Protein AF-A0A453SFI7-F1 (afdb_monomer_lite)

pLDDT: mean 87.59, std 11.38, range [40.56, 97.06]

Structure (mmCIF, N/CA/C/O backbone):
data_AF-A0A453SFI7-F1
#
_entry.id   AF-A0A453SFI7-F1
#
loop_
_atom_site.group_PDB
_atom_site.id
_atom_site.type_symbol
_atom_site.label_atom_id
_atom_site.label_alt_id
_atom_site.label_comp_id
_atom_site.label_asym_id
_atom_site.label_entity_id
_atom_site.label_seq_id
_atom_site.pdbx_PDB_ins_code
_atom_site.Cartn_x
_atom_site.Cartn_y
_atom_site.Cartn_z
_atom_site.occupancy
_atom_site.B_iso_or_equiv
_atom_site.auth_seq_id
_atom_site.auth_comp_id
_atom_site.a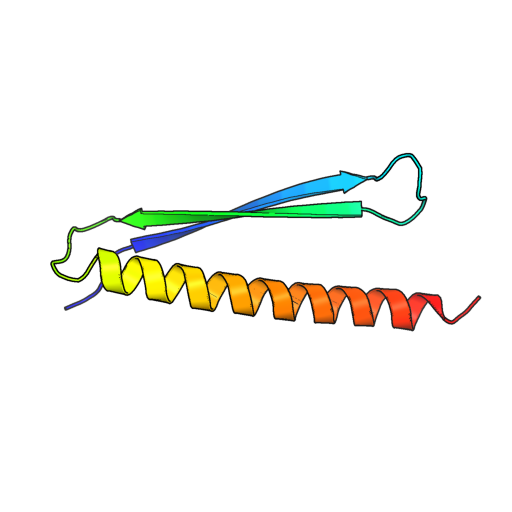uth_asym_id
_atom_site.auth_atom_id
_atom_site.pdbx_PDB_model_num
ATOM 1 N N . MET A 1 1 ? -21.001 -10.896 14.690 1.00 58.59 1 MET A N 1
ATOM 2 C CA . MET A 1 1 ? -20.682 -9.468 14.453 1.00 58.59 1 MET A CA 1
ATOM 3 C C . MET A 1 1 ? -19.946 -9.371 13.124 1.00 58.59 1 MET A C 1
ATOM 5 O O . MET A 1 1 ? -18.833 -9.865 13.042 1.00 58.59 1 MET A O 1
ATOM 9 N N . VAL A 1 2 ? -20.571 -8.831 12.075 1.00 65.31 2 VAL A N 1
ATOM 10 C CA . VAL A 1 2 ? -19.917 -8.663 10.763 1.00 65.31 2 VAL A CA 1
ATOM 11 C C . VAL A 1 2 ? -19.160 -7.335 10.767 1.00 65.31 2 VAL A C 1
ATOM 13 O O . VAL A 1 2 ? -19.749 -6.289 11.039 1.00 65.31 2 VAL A O 1
ATOM 16 N N . LEU A 1 3 ? -17.853 -7.380 10.509 1.00 78.25 3 LEU A N 1
ATOM 17 C CA . LEU A 1 3 ? -17.031 -6.189 10.289 1.00 78.25 3 LEU A CA 1
ATOM 18 C C . LEU A 1 3 ? -17.368 -5.623 8.908 1.00 78.25 3 LEU A C 1
ATOM 20 O O . LEU A 1 3 ? -17.225 -6.326 7.914 1.00 78.25 3 LEU A O 1
ATOM 24 N N . ASN A 1 4 ? -17.833 -4.374 8.855 1.00 86.62 4 ASN A N 1
ATOM 25 C CA . ASN A 1 4 ? -18.226 -3.726 7.608 1.00 86.62 4 ASN A CA 1
ATOM 26 C C . ASN A 1 4 ? -17.237 -2.600 7.269 1.00 86.62 4 ASN A C 1
ATOM 28 O O . ASN A 1 4 ? -17.229 -1.542 7.906 1.00 86.62 4 ASN A O 1
ATOM 32 N N . LEU A 1 5 ? -16.363 -2.877 6.304 1.00 91.62 5 LEU A N 1
ATOM 33 C CA . LEU A 1 5 ? -15.333 -1.977 5.796 1.00 91.62 5 LEU A CA 1
ATOM 34 C C . LEU A 1 5 ? -15.091 -2.263 4.314 1.00 91.62 5 LEU A C 1
ATOM 36 O O . LEU A 1 5 ? -15.322 -3.377 3.849 1.00 91.62 5 LEU A O 1
ATOM 40 N N . GLN A 1 6 ? -14.560 -1.276 3.603 1.00 92.81 6 GLN A N 1
ATOM 41 C CA . GLN A 1 6 ? -14.127 -1.393 2.218 1.00 92.81 6 GLN A CA 1
ATOM 42 C C . GLN A 1 6 ? -12.625 -1.112 2.124 1.00 92.81 6 GLN A C 1
ATOM 44 O O . GLN A 1 6 ? -12.143 -0.070 2.572 1.00 92.81 6 GLN A O 1
ATOM 49 N N . LEU A 1 7 ? -11.886 -2.048 1.529 1.00 93.31 7 LEU A N 1
ATOM 50 C CA . LEU A 1 7 ? -10.474 -1.871 1.203 1.00 93.31 7 LEU A CA 1
ATOM 51 C C . LEU A 1 7 ? -10.356 -1.064 -0.092 1.00 93.31 7 LEU A C 1
ATOM 53 O O . LEU A 1 7 ? -11.045 -1.352 -1.069 1.00 93.31 7 LEU A O 1
ATOM 57 N N . GLN A 1 8 ? -9.488 -0.062 -0.104 1.00 95.00 8 GLN A N 1
ATOM 58 C CA . GLN A 1 8 ? -9.253 0.790 -1.262 1.00 95.00 8 GLN A CA 1
ATOM 59 C C . GLN A 1 8 ? -7.802 0.650 -1.705 1.00 95.00 8 GLN A C 1
ATOM 61 O O . GLN A 1 8 ? -6.883 0.843 -0.914 1.00 95.00 8 GLN A O 1
ATOM 66 N N . LEU A 1 9 ? -7.609 0.317 -2.976 1.00 95.50 9 LEU A N 1
ATOM 67 C CA . LEU A 1 9 ? -6.304 0.186 -3.609 1.00 95.50 9 LEU A CA 1
ATOM 68 C C . LEU A 1 9 ? -6.252 1.147 -4.786 1.00 95.50 9 LEU A C 1
ATOM 70 O O . LEU A 1 9 ? -7.141 1.135 -5.637 1.00 95.50 9 LEU A O 1
ATOM 74 N N . LYS A 1 10 ? -5.212 1.973 -4.837 1.00 95.81 10 LYS A N 1
ATOM 75 C CA . LYS A 1 10 ? -4.963 2.861 -5.967 1.00 95.81 10 LYS A CA 1
ATOM 76 C C . LYS A 1 10 ? -3.549 2.652 -6.474 1.00 95.81 10 LYS A C 1
ATOM 78 O O . LYS A 1 10 ? -2.596 2.748 -5.706 1.00 95.81 10 LYS A O 1
ATOM 83 N N . TYR A 1 11 ? -3.438 2.369 -7.764 1.00 95.00 11 TYR A N 1
ATOM 84 C CA . TYR A 1 11 ? -2.174 2.101 -8.432 1.00 95.00 11 TYR A CA 1
ATOM 85 C C . TYR A 1 11 ? -1.771 3.315 -9.254 1.00 95.00 11 TYR A C 1
ATOM 87 O O . TYR A 1 11 ? -2.583 3.883 -9.982 1.00 95.00 11 TYR A O 1
ATOM 95 N N . TYR A 1 12 ? -0.507 3.685 -9.137 1.00 95.00 12 TYR A N 1
ATOM 96 C CA . TYR A 1 12 ? 0.128 4.706 -9.946 1.00 95.00 12 TYR A CA 1
ATOM 97 C C . TYR A 1 12 ? 1.334 4.076 -10.614 1.00 95.00 12 TYR A C 1
ATOM 99 O O . TYR A 1 12 ? 2.220 3.566 -9.934 1.00 95.00 12 TYR A O 1
ATOM 107 N N . MET A 1 13 ? 1.348 4.096 -11.940 1.00 92.06 13 MET A N 1
ATOM 108 C CA . MET A 1 13 ? 2.448 3.569 -12.734 1.00 92.06 13 MET A CA 1
ATOM 109 C C . MET A 1 13 ? 3.077 4.718 -13.503 1.00 92.06 13 MET A C 1
ATOM 111 O O . MET A 1 13 ? 2.375 5.483 -14.162 1.00 92.06 13 MET A O 1
ATOM 115 N N . ALA A 1 14 ? 4.392 4.848 -13.396 1.00 92.56 14 ALA A N 1
ATOM 116 C CA . ALA A 1 14 ? 5.156 5.852 -14.115 1.00 92.56 14 ALA A CA 1
ATOM 117 C C . ALA A 1 14 ? 6.352 5.189 -14.791 1.00 92.56 14 ALA A C 1
ATOM 119 O O . ALA A 1 14 ? 7.097 4.442 -14.155 1.00 92.56 14 ALA A O 1
ATOM 120 N N . ASN A 1 15 ? 6.557 5.476 -16.073 1.00 89.69 15 ASN A N 1
ATOM 121 C CA . ASN A 1 15 ? 7.774 5.057 -16.759 1.00 89.69 15 ASN A CA 1
ATOM 122 C C . ASN A 1 15 ? 8.963 5.827 -16.192 1.00 89.69 15 ASN A C 1
ATOM 124 O O . ASN A 1 15 ? 8.835 6.994 -15.819 1.00 89.69 15 ASN A O 1
ATOM 128 N N . ILE A 1 16 ? 10.122 5.177 -16.136 1.00 88.19 16 ILE A N 1
ATOM 129 C CA . ILE A 1 16 ? 11.355 5.819 -15.686 1.00 88.19 16 ILE A CA 1
ATOM 130 C C . ILE A 1 16 ? 12.091 6.325 -16.933 1.00 88.19 16 ILE A C 1
ATOM 132 O O . ILE A 1 16 ? 12.611 5.500 -17.681 1.00 88.19 16 ILE A O 1
ATOM 136 N N . PRO A 1 17 ? 12.169 7.649 -17.184 1.00 84.38 17 PRO A N 1
ATOM 137 C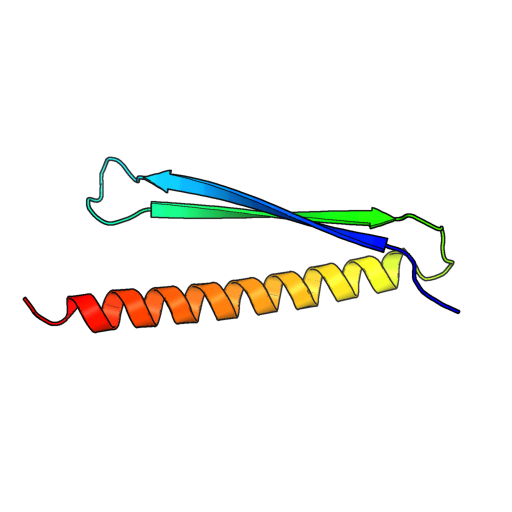 CA . PRO A 1 17 ? 12.697 8.175 -18.449 1.00 84.38 17 PRO A CA 1
ATOM 138 C C . PRO A 1 17 ? 14.140 7.748 -18.747 1.00 84.38 17 PRO A C 1
ATOM 140 O O . PRO A 1 17 ? 14.525 7.630 -19.902 1.00 84.38 17 PRO A O 1
ATOM 143 N N . SER A 1 18 ? 14.935 7.495 -17.704 1.00 85.69 18 SER A N 1
ATOM 144 C CA . SER A 1 18 ? 16.334 7.071 -17.810 1.00 85.69 18 SER A CA 1
ATOM 145 C C . SER A 1 18 ? 16.532 5.563 -17.991 1.00 85.69 18 SER A C 1
ATOM 147 O O . SER A 1 18 ? 17.663 5.132 -18.205 1.00 85.69 18 SER A O 1
ATOM 149 N N . LYS A 1 19 ? 15.475 4.747 -17.879 1.00 82.81 19 LYS A N 1
ATOM 150 C CA . LYS A 1 19 ? 15.554 3.283 -17.965 1.00 82.81 19 LYS A CA 1
ATOM 151 C C . LYS A 1 19 ? 14.453 2.742 -18.883 1.00 82.81 19 LYS A C 1
ATOM 153 O O . LYS A 1 19 ? 13.322 2.561 -18.420 1.00 82.81 19 LYS A O 1
ATOM 158 N N . PRO A 1 20 ? 14.757 2.463 -20.166 1.00 79.00 20 PRO A N 1
ATOM 159 C CA . PRO A 1 20 ? 13.798 1.810 -21.048 1.00 79.00 20 PRO A CA 1
ATOM 160 C C . PRO A 1 20 ? 13.357 0.468 -20.445 1.00 79.00 20 PRO A C 1
ATOM 162 O O . PRO A 1 20 ? 14.106 -0.179 -19.711 1.00 79.00 20 PRO A O 1
ATOM 165 N N . ASN A 1 21 ? 12.104 0.087 -20.696 1.00 81.25 21 ASN A N 1
ATOM 166 C CA . ASN A 1 21 ? 11.478 -1.139 -20.185 1.00 81.25 21 ASN A CA 1
ATOM 167 C C . ASN A 1 21 ? 11.406 -1.239 -18.647 1.00 81.25 21 ASN A C 1
ATOM 169 O O . ASN A 1 21 ? 11.198 -2.321 -18.105 1.00 81.25 21 ASN A O 1
ATOM 173 N N . THR A 1 22 ? 11.537 -0.114 -17.935 1.00 85.50 22 THR A N 1
ATOM 174 C CA . THR A 1 22 ? 11.351 -0.042 -16.481 1.00 85.50 22 THR A CA 1
ATOM 175 C C . THR A 1 22 ? 10.216 0.916 -16.135 1.00 85.50 22 THR A C 1
ATOM 177 O O . THR A 1 22 ? 10.127 2.026 -16.666 1.00 85.50 22 THR A O 1
ATOM 180 N N . CYS A 1 23 ? 9.366 0.518 -15.191 1.00 90.06 23 CYS A N 1
ATOM 181 C CA . CYS A 1 23 ? 8.356 1.389 -14.604 1.00 90.06 23 CYS A CA 1
ATOM 182 C C . CYS A 1 23 ? 8.439 1.358 -13.076 1.00 90.06 23 CYS A C 1
ATOM 184 O O . CYS A 1 23 ? 8.885 0.382 -12.477 1.00 90.06 23 CYS A O 1
ATOM 186 N N . ASN A 1 24 ? 8.027 2.453 -12.449 1.00 90.75 24 ASN A N 1
ATOM 187 C CA . ASN A 1 24 ? 7.785 2.531 -11.021 1.00 90.75 24 ASN A CA 1
ATOM 188 C C . ASN A 1 24 ? 6.291 2.319 -10.774 1.00 90.75 24 ASN A C 1
ATOM 190 O O . ASN A 1 24 ? 5.464 2.989 -11.398 1.00 90.75 24 ASN A O 1
ATOM 194 N N . VAL A 1 25 ? 5.958 1.419 -9.852 1.00 92.00 25 VAL A N 1
ATOM 195 C CA . VAL A 1 25 ? 4.586 1.181 -9.407 1.00 92.00 25 VAL A CA 1
ATOM 196 C C . VAL A 1 25 ? 4.455 1.616 -7.953 1.00 92.00 25 VAL A C 1
ATOM 198 O O . VAL A 1 25 ? 5.035 1.018 -7.051 1.00 92.00 25 VAL A O 1
ATOM 201 N N . GLN A 1 26 ? 3.642 2.638 -7.712 1.00 93.94 26 GLN A N 1
ATOM 202 C CA . GLN A 1 26 ? 3.239 3.054 -6.377 1.00 93.94 26 GLN A CA 1
ATOM 203 C C . GLN A 1 26 ? 1.825 2.548 -6.092 1.00 93.94 26 GLN A C 1
ATOM 205 O O . GLN A 1 26 ? 0.901 2.752 -6.880 1.00 93.94 26 GLN A O 1
ATOM 210 N N . VAL A 1 27 ? 1.648 1.905 -4.938 1.00 94.00 27 VAL A N 1
ATOM 211 C CA . VAL A 1 27 ? 0.344 1.419 -4.479 1.00 94.00 27 VAL A CA 1
ATOM 212 C C . VAL A 1 27 ? -0.050 2.147 -3.207 1.00 94.00 27 VAL A C 1
ATOM 214 O O . VAL A 1 27 ? 0.642 2.082 -2.194 1.00 94.00 27 VAL A O 1
ATOM 217 N N . LEU A 1 28 ? -1.182 2.836 -3.266 1.00 94.81 28 LEU A N 1
ATOM 218 C CA . LEU A 1 28 ? -1.812 3.493 -2.132 1.00 94.81 28 LEU A CA 1
ATOM 219 C C . LEU A 1 28 ? -2.907 2.586 -1.579 1.00 94.81 28 LEU A C 1
ATOM 221 O O . LEU A 1 28 ? -3.783 2.131 -2.316 1.00 94.81 28 LEU A O 1
ATOM 225 N N . LEU A 1 29 ? -2.838 2.332 -0.274 1.00 94.50 29 LEU A N 1
ATOM 226 C CA . LEU A 1 29 ? -3.753 1.463 0.452 1.00 94.50 29 LEU A CA 1
ATOM 227 C C . LEU A 1 29 ? -4.566 2.287 1.454 1.00 94.50 29 LEU A C 1
ATOM 229 O O . LEU A 1 29 ? -4.000 2.944 2.327 1.00 94.50 29 LEU A O 1
ATOM 233 N N . GLY A 1 30 ? -5.888 2.223 1.336 1.00 93.88 30 GLY A N 1
ATOM 234 C CA . GLY A 1 30 ? -6.847 2.880 2.217 1.00 93.88 30 GLY A CA 1
ATOM 235 C C . GLY A 1 30 ? -7.886 1.905 2.765 1.00 93.88 30 GLY A C 1
ATOM 236 O O . GLY A 1 30 ? -8.115 0.831 2.210 1.00 93.88 30 GLY A O 1
ATOM 237 N N . ILE A 1 31 ? -8.530 2.285 3.870 1.00 93.88 31 ILE A N 1
ATOM 238 C CA . ILE A 1 31 ? -9.637 1.534 4.471 1.00 93.88 31 ILE A CA 1
ATOM 239 C C . ILE A 1 31 ? -10.771 2.509 4.779 1.00 93.88 31 ILE A C 1
ATOM 241 O O . ILE A 1 31 ? -10.609 3.407 5.606 1.00 93.88 31 ILE A O 1
ATOM 245 N N . ALA A 1 32 ? -11.927 2.296 4.155 1.00 92.69 32 ALA A N 1
ATOM 246 C CA . ALA A 1 32 ? -13.157 3.013 4.460 1.00 92.69 32 ALA A CA 1
ATOM 247 C C . ALA A 1 32 ? -13.999 2.198 5.449 1.00 92.69 32 ALA A C 1
ATOM 249 O O . ALA A 1 32 ? -14.383 1.060 5.178 1.00 92.69 32 ALA A O 1
ATOM 250 N N . TRP A 1 33 ? -14.281 2.775 6.614 1.00 90.06 33 TRP A N 1
ATOM 251 C CA . TRP A 1 33 ? -15.084 2.137 7.655 1.00 90.06 33 TRP A CA 1
ATOM 252 C C . TRP A 1 33 ? -16.557 2.483 7.470 1.00 90.06 33 TRP A C 1
ATOM 254 O O . TRP A 1 33 ? -16.936 3.641 7.615 1.00 90.06 33 TRP A O 1
ATOM 264 N N . LEU A 1 34 ? -17.383 1.479 7.169 1.00 86.69 34 LEU A N 1
ATOM 265 C CA . LEU A 1 34 ? -18.817 1.666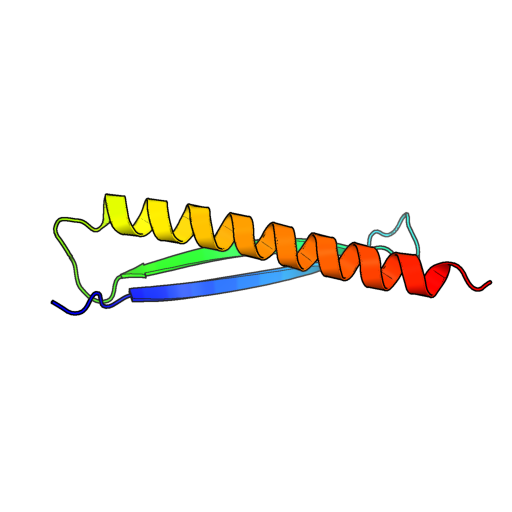 6.917 1.00 86.69 34 LEU A CA 1
ATOM 266 C C . LEU A 1 34 ? -19.645 1.570 8.206 1.00 86.69 34 LEU A C 1
ATOM 268 O O . LEU A 1 34 ? -20.736 2.125 8.296 1.00 86.69 34 LEU A O 1
ATOM 272 N N . LYS A 1 35 ? -19.113 0.886 9.228 1.00 85.81 35 LYS A N 1
ATOM 273 C CA . LY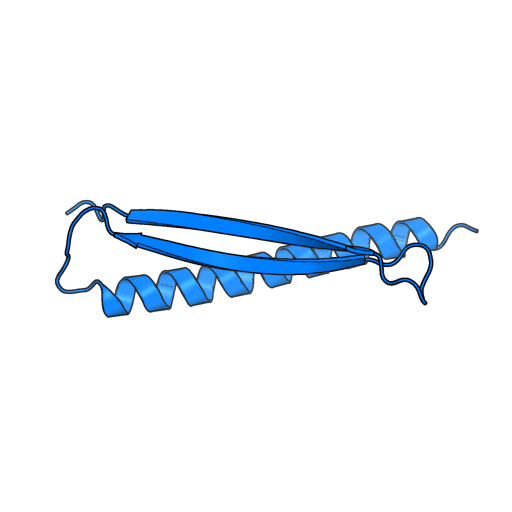S A 1 35 ? -19.632 0.891 10.603 1.00 85.81 35 LYS A CA 1
ATOM 274 C C . LYS A 1 35 ? -18.477 0.964 11.598 1.00 85.81 35 LYS A C 1
ATOM 276 O O . LYS A 1 35 ? -17.449 0.313 11.407 1.00 85.81 35 LYS A O 1
ATOM 281 N N . SER A 1 36 ? -18.651 1.728 12.676 1.00 78.62 36 SER A N 1
ATOM 282 C CA . SER A 1 36 ? -17.661 1.798 13.752 1.00 78.62 36 SER A CA 1
ATOM 283 C C . SER A 1 36 ? -17.655 0.504 14.573 1.00 78.62 36 SER A C 1
ATOM 285 O O . SER A 1 36 ? -18.668 -0.176 14.744 1.00 78.62 36 SER A O 1
ATOM 287 N N . THR A 1 37 ? -16.481 0.128 15.073 1.00 83.81 37 THR A N 1
ATOM 288 C CA . THR A 1 37 ? -16.300 -1.060 15.915 1.00 83.81 37 THR A CA 1
ATOM 289 C C . THR A 1 37 ? -15.270 -0.766 16.995 1.00 83.81 37 THR A C 1
ATOM 291 O O . THR A 1 37 ? -14.272 -0.093 16.748 1.00 83.81 37 THR A O 1
ATOM 294 N N . LYS A 1 38 ? -15.463 -1.306 18.203 1.00 86.12 38 LYS A N 1
ATOM 295 C CA . LYS A 1 38 ? -14.525 -1.103 19.323 1.00 86.12 38 LYS A CA 1
ATOM 296 C C . LYS A 1 38 ? -13.096 -1.549 18.984 1.00 86.12 38 LYS A C 1
ATOM 298 O O . LYS A 1 38 ? -12.138 -1.000 19.512 1.00 86.12 38 LYS A O 1
ATOM 303 N N . GLN A 1 39 ? -12.942 -2.517 18.075 1.00 88.31 39 GLN A N 1
ATOM 304 C CA . GLN A 1 39 ? -11.637 -3.045 17.662 1.00 88.31 39 GLN A CA 1
ATOM 305 C C . GLN A 1 39 ? -11.085 -2.415 16.372 1.00 88.31 39 GLN A C 1
ATOM 307 O O . GLN A 1 39 ? -10.137 -2.947 15.796 1.00 88.31 39 GLN A O 1
ATOM 312 N N . GLN A 1 40 ? -11.633 -1.280 15.922 1.00 88.56 40 GLN A N 1
ATOM 313 C CA . GLN A 1 40 ? -11.305 -0.663 14.630 1.00 88.56 40 GLN A CA 1
ATOM 314 C C . GLN A 1 40 ? -9.798 -0.485 14.428 1.00 88.56 40 GLN A C 1
ATOM 316 O O . GLN A 1 40 ? -9.261 -0.924 13.420 1.00 88.56 40 GLN A O 1
ATOM 321 N N . LYS A 1 41 ? -9.082 0.055 15.422 1.00 90.12 41 LYS A N 1
ATOM 322 C CA . LYS A 1 41 ? -7.620 0.238 15.353 1.00 90.12 41 LYS A CA 1
ATOM 323 C C . LYS A 1 41 ? -6.861 -1.079 15.142 1.00 90.12 41 LYS A C 1
ATOM 325 O O . LYS A 1 41 ? -5.955 -1.137 14.313 1.00 90.12 41 LYS A O 1
ATOM 330 N N . LYS A 1 42 ? -7.235 -2.137 15.874 1.00 92.62 42 LYS A N 1
ATOM 331 C CA . LYS A 1 42 ? -6.595 -3.459 15.776 1.00 92.62 42 LYS A CA 1
ATOM 332 C C . LYS A 1 42 ? -6.831 -4.070 14.397 1.00 92.62 42 LYS A C 1
ATOM 334 O O . LYS A 1 42 ? -5.893 -4.560 13.774 1.00 92.62 42 LYS A O 1
ATOM 339 N N . VAL A 1 43 ? -8.067 -3.988 13.910 1.00 91.25 43 VAL A N 1
ATOM 340 C CA . VAL A 1 43 ? -8.445 -4.511 12.595 1.00 91.25 43 VAL A CA 1
ATOM 341 C C . VAL A 1 43 ? -7.776 -3.712 11.470 1.00 91.25 43 VAL A C 1
ATOM 343 O O . VAL A 1 43 ? -7.195 -4.331 10.585 1.00 91.25 43 VAL A O 1
ATOM 346 N N . THR A 1 44 ? -7.744 -2.372 11.539 1.00 92.56 44 THR A N 1
ATOM 347 C CA . THR A 1 44 ? -6.994 -1.519 10.594 1.00 92.56 44 THR A CA 1
ATOM 348 C C . THR A 1 44 ? -5.542 -1.969 10.502 1.00 92.56 44 THR A C 1
ATOM 350 O O . THR A 1 44 ? -5.058 -2.240 9.409 1.00 92.56 44 THR A O 1
ATOM 353 N N . LYS A 1 45 ? -4.845 -2.099 11.640 1.00 94.38 45 LYS A N 1
ATOM 354 C CA . LYS A 1 45 ? -3.426 -2.484 11.653 1.00 94.38 45 LYS A CA 1
ATOM 355 C C . LYS A 1 45 ? -3.205 -3.861 11.024 1.00 94.38 45 LYS A C 1
ATOM 357 O O . LYS A 1 45 ? -2.289 -4.020 10.222 1.00 94.38 45 LYS A O 1
ATOM 362 N N . ASN A 1 46 ? -4.058 -4.830 11.356 1.00 94.50 46 ASN A N 1
ATOM 363 C CA . ASN A 1 46 ? -3.972 -6.182 10.811 1.00 94.50 46 ASN A CA 1
ATOM 364 C C . ASN A 1 46 ? -4.183 -6.205 9.290 1.00 94.50 46 ASN A C 1
ATOM 366 O O . ASN A 1 46 ? -3.389 -6.799 8.566 1.00 94.50 46 ASN A O 1
ATOM 370 N N . ILE A 1 47 ? -5.218 -5.517 8.799 1.00 93.44 47 ILE A N 1
ATOM 371 C CA . ILE A 1 47 ? -5.519 -5.441 7.364 1.00 93.44 47 ILE A CA 1
ATOM 372 C C . ILE A 1 47 ? -4.398 -4.721 6.617 1.00 93.44 47 ILE A C 1
ATOM 374 O O . ILE A 1 47 ? -3.932 -5.236 5.604 1.00 93.44 47 ILE A O 1
ATOM 378 N N . MET A 1 48 ? -3.933 -3.575 7.121 1.00 94.00 48 MET A N 1
ATOM 379 C CA . MET A 1 48 ? -2.843 -2.817 6.501 1.00 94.00 48 MET A CA 1
ATOM 380 C C . MET A 1 48 ? -1.568 -3.656 6.395 1.00 94.00 48 MET A C 1
ATOM 382 O O . MET A 1 48 ? -0.979 -3.730 5.320 1.00 94.00 48 MET A O 1
ATOM 386 N N . SER A 1 49 ? -1.170 -4.328 7.481 1.00 95.69 49 SER A N 1
ATOM 387 C CA . SER A 1 49 ? 0.034 -5.164 7.501 1.00 95.69 49 SER A CA 1
ATOM 388 C C . SER A 1 49 ? -0.082 -6.350 6.543 1.00 95.69 49 SER A C 1
ATOM 390 O O . SER A 1 49 ? 0.790 -6.541 5.699 1.00 95.69 49 SER A O 1
ATOM 392 N N . ASN A 1 50 ? -1.170 -7.122 6.624 1.00 95.81 50 ASN A N 1
ATOM 393 C CA . ASN A 1 50 ? -1.342 -8.307 5.781 1.00 95.81 50 ASN A CA 1
ATOM 394 C C . ASN A 1 50 ? -1.461 -7.943 4.301 1.00 95.81 50 ASN A C 1
ATOM 396 O O . ASN A 1 50 ? -0.851 -8.596 3.460 1.00 95.81 50 ASN A O 1
ATOM 400 N N . THR A 1 51 ? -2.210 -6.887 3.979 1.00 95.19 51 THR A N 1
ATOM 401 C CA . THR A 1 51 ? -2.380 -6.447 2.589 1.00 95.19 51 THR A CA 1
ATOM 402 C C . THR A 1 51 ? -1.069 -5.906 2.028 1.00 95.19 51 THR A C 1
ATOM 404 O O . THR A 1 51 ? -0.702 -6.257 0.912 1.00 95.19 51 THR A O 1
ATOM 407 N N . SER A 1 52 ? -0.330 -5.100 2.800 1.00 95.00 52 SER A N 1
ATOM 408 C CA . SER A 1 52 ? 0.979 -4.591 2.379 1.00 95.00 52 SER A CA 1
ATOM 409 C C . SER A 1 52 ? 1.964 -5.729 2.099 1.00 95.00 52 SER A C 1
ATOM 411 O O . SER A 1 52 ? 2.609 -5.728 1.053 1.00 95.00 52 SER A O 1
ATOM 413 N N . ASN A 1 53 ? 2.034 -6.729 2.983 1.00 96.62 53 ASN A N 1
ATOM 414 C CA . ASN A 1 53 ? 2.904 -7.891 2.791 1.00 96.62 53 ASN A CA 1
ATOM 415 C C . ASN A 1 53 ? 2.511 -8.693 1.544 1.00 96.62 53 ASN A C 1
ATOM 417 O O . ASN A 1 53 ? 3.360 -8.955 0.698 1.00 96.62 53 ASN A O 1
ATOM 421 N N . ARG A 1 54 ? 1.216 -8.986 1.373 1.00 96.06 54 ARG A N 1
ATOM 422 C CA . ARG A 1 54 ? 0.698 -9.707 0.201 1.00 96.06 54 ARG A CA 1
ATOM 423 C C . ARG A 1 54 ? 0.997 -8.971 -1.106 1.00 96.06 54 ARG A C 1
ATOM 425 O O . ARG A 1 54 ? 1.362 -9.599 -2.093 1.00 96.06 54 ARG A O 1
ATOM 432 N N . LEU A 1 55 ? 0.847 -7.645 -1.128 1.00 95.12 55 LEU A N 1
ATOM 433 C CA . LEU A 1 55 ? 1.174 -6.840 -2.306 1.00 95.12 55 LEU A CA 1
ATOM 434 C C . LEU A 1 55 ? 2.659 -6.938 -2.643 1.00 95.12 55 LEU A C 1
ATOM 436 O O . LEU A 1 55 ? 2.989 -7.155 -3.802 1.00 95.12 55 LEU A O 1
ATOM 440 N N . LYS A 1 56 ? 3.547 -6.828 -1.649 1.00 94.44 56 LYS A N 1
ATOM 441 C CA . LYS A 1 56 ? 4.993 -6.978 -1.868 1.00 94.44 56 LYS A CA 1
ATOM 442 C C . LYS A 1 56 ? 5.332 -8.346 -2.455 1.00 94.44 56 LYS A C 1
ATOM 444 O O . LYS A 1 56 ? 6.052 -8.402 -3.440 1.00 94.44 56 LYS A O 1
ATOM 449 N N . GLU 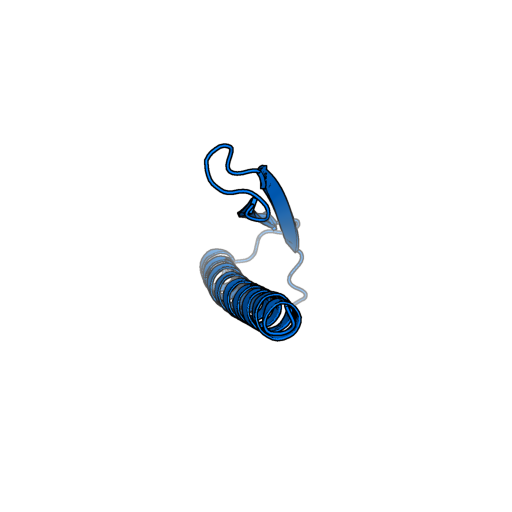A 1 57 ? 4.766 -9.420 -1.906 1.00 97.06 57 GLU A N 1
ATOM 450 C CA . GLU A 1 57 ? 4.950 -10.776 -2.440 1.00 97.06 57 GLU A CA 1
ATOM 451 C C . GLU A 1 57 ? 4.478 -10.887 -3.894 1.00 97.06 57 GLU A C 1
ATOM 453 O O . GLU A 1 57 ? 5.203 -11.414 -4.736 1.00 97.06 57 GLU A O 1
ATOM 458 N N . LEU A 1 58 ? 3.297 -10.344 -4.211 1.00 95.38 58 LEU A N 1
ATOM 459 C CA . LEU A 1 58 ? 2.768 -10.331 -5.576 1.00 95.38 58 LEU A CA 1
ATOM 460 C C . LEU A 1 58 ? 3.683 -9.567 -6.537 1.00 95.38 58 LEU A C 1
ATOM 462 O O . LEU A 1 58 ? 3.997 -10.087 -7.604 1.00 95.38 58 LEU A O 1
ATOM 466 N N . PHE A 1 59 ? 4.145 -8.371 -6.165 1.00 93.06 59 PHE A N 1
ATOM 467 C CA . PHE A 1 59 ? 5.061 -7.604 -7.010 1.00 93.06 59 PHE A CA 1
ATOM 468 C C . PHE A 1 59 ? 6.405 -8.310 -7.182 1.00 93.06 59 PHE A C 1
ATOM 470 O O . PHE A 1 59 ? 6.895 -8.374 -8.302 1.00 93.06 59 PHE A O 1
ATOM 477 N N . SER A 1 60 ? 6.949 -8.940 -6.139 1.00 93.38 60 SER A N 1
ATOM 478 C CA . SER A 1 60 ? 8.171 -9.742 -6.267 1.00 93.38 60 SER A CA 1
ATOM 479 C C . SER A 1 60 ? 8.002 -10.945 -7.199 1.00 93.38 60 SER A C 1
ATOM 481 O O . SER A 1 60 ? 8.942 -11.312 -7.902 1.00 93.38 60 SER A O 1
ATOM 483 N N . LEU A 1 61 ? 6.826 -11.581 -7.227 1.00 95.31 61 LEU A N 1
ATOM 484 C CA . LEU A 1 61 ? 6.537 -12.654 -8.185 1.00 95.31 61 LEU A CA 1
ATOM 485 C C . LEU A 1 61 ? 6.447 -12.121 -9.618 1.00 95.31 61 LEU A C 1
ATOM 487 O O . LEU A 1 61 ? 7.013 -12.727 -10.524 1.00 95.31 61 LEU A O 1
ATOM 491 N N . VAL A 1 62 ? 5.788 -10.978 -9.813 1.00 92.00 62 VAL A N 1
ATOM 492 C CA . VAL A 1 62 ? 5.696 -10.315 -11.121 1.00 92.00 62 VAL A CA 1
ATOM 493 C C . VAL A 1 62 ? 7.081 -9.902 -11.624 1.00 92.00 62 VAL A C 1
ATOM 495 O O . VAL A 1 62 ? 7.415 -10.171 -12.773 1.00 92.00 62 VAL A O 1
ATOM 498 N N . GLU A 1 63 ? 7.924 -9.315 -10.774 1.00 89.38 63 GLU A N 1
ATOM 499 C CA . GLU A 1 63 ? 9.303 -8.953 -11.127 1.00 89.38 63 GLU A CA 1
ATOM 500 C C . GLU A 1 63 ? 10.125 -10.177 -11.552 1.00 89.38 63 GLU A C 1
ATOM 502 O O . GLU A 1 63 ? 10.850 -10.123 -12.548 1.00 89.38 63 GLU A O 1
ATOM 507 N N . LYS A 1 64 ? 9.989 -11.305 -10.842 1.00 91.19 64 LYS A N 1
ATOM 508 C CA . LYS A 1 64 ? 10.653 -12.567 -11.207 1.00 91.19 64 LYS A CA 1
ATOM 509 C C . LYS A 1 64 ? 10.170 -13.110 -12.548 1.00 91.19 64 LYS A C 1
ATOM 511 O O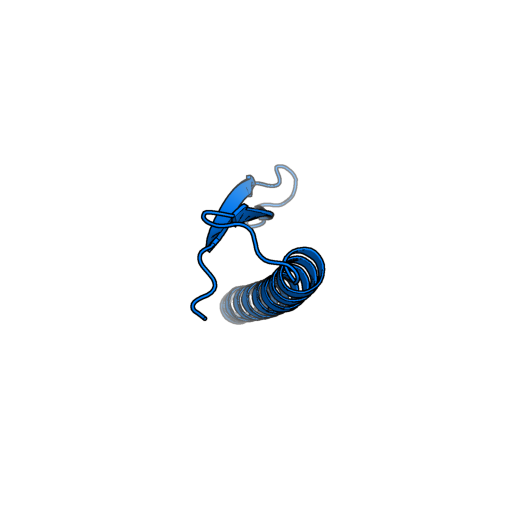 . LYS A 1 64 ? 10.991 -13.516 -13.363 1.00 91.19 64 LYS A O 1
ATOM 516 N N . ASP A 1 65 ? 8.863 -13.104 -12.796 1.00 91.00 65 ASP A N 1
ATOM 517 C CA . ASP A 1 65 ? 8.301 -13.568 -14.068 1.00 91.00 65 ASP A CA 1
ATOM 518 C C . ASP A 1 65 ? 8.795 -12.698 -15.237 1.00 91.00 65 ASP A C 1
ATOM 520 O O . ASP A 1 65 ? 9.321 -13.226 -16.217 1.00 91.00 65 ASP A O 1
ATOM 524 N N . LEU A 1 66 ? 8.759 -11.370 -15.093 1.00 87.25 66 LEU A N 1
ATOM 525 C CA . LEU A 1 66 ? 9.237 -10.436 -16.117 1.00 87.25 66 LEU A CA 1
ATOM 526 C C . LEU A 1 66 ? 10.744 -10.559 -16.382 1.00 87.25 66 LEU A C 1
ATOM 528 O O . LEU A 1 66 ? 11.170 -10.529 -17.535 1.00 87.25 66 LEU A O 1
ATOM 532 N N . THR A 1 67 ? 11.561 -10.725 -15.340 1.00 83.94 67 THR A N 1
ATOM 533 C CA . THR A 1 67 ? 13.015 -10.902 -15.502 1.00 83.94 67 THR A CA 1
ATOM 534 C C . THR A 1 67 ? 13.371 -12.267 -16.084 1.00 83.94 67 THR A C 1
ATOM 536 O O . THR A 1 67 ? 14.269 -12.342 -16.918 1.00 83.94 67 THR A O 1
ATOM 539 N N . SER A 1 68 ? 12.642 -13.329 -15.726 1.00 83.38 68 SER A N 1
ATOM 540 C CA . SER A 1 68 ? 12.863 -14.670 -16.280 1.00 83.38 68 SER A CA 1
ATOM 541 C C . SER A 1 68 ? 12.578 -14.744 -17.784 1.00 83.38 68 SER A C 1
ATOM 543 O O . SER A 1 68 ? 13.306 -15.406 -18.519 1.00 83.38 68 SER A O 1
ATOM 545 N N . ARG A 1 69 ? 11.566 -14.008 -18.263 1.00 68.94 69 ARG A N 1
ATOM 546 C CA . ARG A 1 69 ? 11.213 -13.928 -19.691 1.00 68.94 69 ARG A CA 1
ATOM 547 C C . ARG A 1 69 ? 12.210 -13.115 -20.514 1.00 68.94 69 ARG A C 1
ATOM 549 O O . ARG A 1 69 ? 12.388 -13.399 -21.691 1.00 68.94 69 ARG A O 1
ATOM 556 N N . ASN A 1 70 ? 12.888 -12.147 -19.897 1.00 58.50 70 ASN A N 1
ATOM 557 C CA . ASN A 1 70 ? 13.879 -11.297 -20.563 1.00 58.50 70 ASN A CA 1
ATOM 558 C C . ASN A 1 70 ? 15.288 -11.926 -20.628 1.00 58.50 70 ASN A C 1
ATOM 560 O O . ASN A 1 70 ? 16.197 -11.306 -21.169 1.00 58.50 70 ASN A O 1
ATOM 564 N N . GLY A 1 71 ? 15.482 -13.145 -20.104 1.00 53.12 71 GLY A N 1
ATOM 565 C CA . GLY A 1 71 ? 16.733 -13.912 -20.224 1.00 53.12 71 GLY A CA 1
ATOM 566 C C . GLY A 1 71 ? 16.939 -14.607 -21.578 1.00 53.12 71 GLY A C 1
ATOM 567 O O . GLY A 1 71 ? 17.902 -15.353 -21.732 1.00 53.12 71 GLY A O 1
ATOM 568 N N . GLY A 1 72 ? 16.035 -14.398 -22.539 1.00 51.09 72 GLY A N 1
ATOM 569 C CA . GLY A 1 72 ? 16.162 -14.855 -23.921 1.00 51.09 72 GLY A CA 1
ATOM 570 C C . GLY A 1 72 ? 16.319 -13.674 -24.876 1.00 51.09 72 GLY A C 1
ATOM 571 O O . GLY A 1 72 ? 15.347 -13.228 -25.481 1.00 51.09 72 GLY A O 1
ATOM 572 N N . SER A 1 73 ? 17.531 -13.142 -24.992 1.00 40.56 73 SER A N 1
ATOM 573 C CA . SER A 1 73 ? 17.989 -12.307 -26.111 1.00 40.56 73 SER A CA 1
ATOM 574 C C . SER A 1 73 ? 19.479 -12.527 -26.302 1.00 40.56 73 SER A C 1
ATOM 576 O O . SER A 1 73 ? 20.188 -12.554 -25.272 1.00 40.56 73 SER A O 1
#

Organism: Aegilops tauschii subsp. strangulata (NCBI:txid200361)

InterPro domains:
  IPR031968 VASt domain [PS51778] (1-70)
  IPR044511 ProlycopenC2 and GRAM domain-containing protein At1g03370/At5g50170-like [PTHR46296] (6-69)

Foldseek 3Di:
DDFDKDKDKDWDWADDPVDPPDIDIDIDIDMGGPDDDPCVVVVVVVCVVVVVVVVVVVVVVVVVVVVVVVVPD

Radius of gyration: 17.19 Å; chains: 1; bounding box: 39×23×45 Å

Secondary structure (DSSP, 8-state):
----EEEEEEEEEEE-TTSTT-EEEEEEEEEEESS--TTHHHHHHHHHHHHHHHHHHHHHHHHHHHHHHTT--

Sequence (73 aa):
MVLNLQLQLKYYMANIPSKPNTCNVQVLLGIAWLKSTKQQKKVTKNIMSNTSNRLKELFSLVEKDLTSRNGGS